Protein AF-A0A351XMK4-F1 (afdb_monomer_lite)

Radius of gyration: 23.04 Å; chains: 1; bounding box: 45×39×55 Å

pLDDT: mean 88.79, std 8.02, range [56.09, 96.62]

Sequence (113 aa):
DYFVQMRKNNCYVAKPETIKHVHELLELMAVLTDDRRFVDVCNIMGKEAVNMCEVLDQIENRGIEKGIGIGMDIIIRLSNILVSAGRIDDLKRAETDRPFLEELIQELLPEER

Foldseek 3Di:
DVVVCCVPPVDDDDDPDWDQQVLVVLVVVCVVVVDCLQNVQCVVVDRHDDTPVNSVVSSVVVVVVVVVVLVVVLLVQLVVVCVVVVVVVLVVCVVPDVVSVVVSCCVRPVVSD

Structure (mmCIF, N/CA/C/O backbone):
data_AF-A0A351XMK4-F1
#
_entry.id   AF-A0A351XMK4-F1
#
loop_
_atom_site.group_PDB
_atom_site.id
_atom_site.type_symbol
_atom_site.label_atom_id
_atom_site.label_alt_id
_atom_site.label_comp_id
_atom_site.label_asym_id
_atom_site.label_entity_id
_atom_site.label_seq_id
_atom_site.pdbx_PDB_ins_code
_atom_site.Cartn_x
_atom_site.Cartn_y
_atom_site.Cartn_z
_atom_site.occupancy
_atom_site.B_iso_or_equiv
_atom_site.auth_seq_id
_atom_site.auth_comp_id
_atom_site.auth_asym_id
_atom_site.auth_atom_id
_atom_site.pdbx_PDB_model_num
ATOM 1 N N . ASP A 1 1 ? -19.511 11.899 29.117 1.00 81.88 1 ASP A N 1
ATOM 2 C CA . ASP A 1 1 ? -18.707 13.138 29.054 1.00 81.88 1 ASP A CA 1
ATOM 3 C C . ASP A 1 1 ? -18.675 13.769 27.660 1.00 81.88 1 ASP 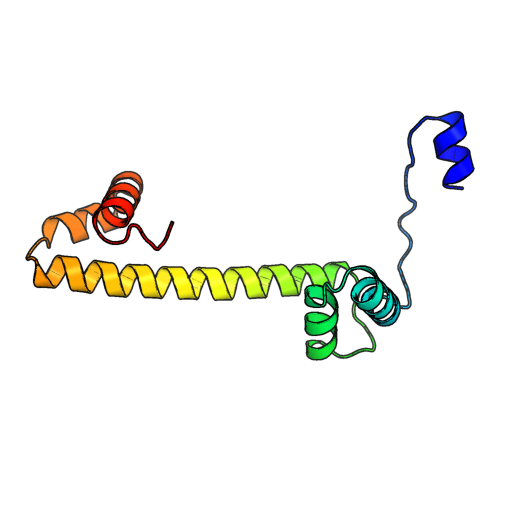A C 1
ATOM 5 O O . ASP A 1 1 ? -18.791 14.981 27.563 1.00 81.88 1 ASP A O 1
ATOM 9 N N . TYR A 1 2 ? -18.621 12.973 26.581 1.00 87.06 2 TYR A N 1
ATOM 10 C CA . TYR A 1 2 ? -18.618 13.450 25.186 1.00 87.06 2 TYR A CA 1
ATOM 11 C C . TYR A 1 2 ? -19.576 14.624 24.892 1.00 87.06 2 TYR A C 1
ATOM 13 O O . TYR A 1 2 ? -19.127 15.722 24.574 1.00 87.06 2 TYR A O 1
ATOM 21 N N . PHE A 1 3 ? -20.891 14.437 25.080 1.00 92.88 3 PHE A N 1
ATOM 22 C CA . PHE A 1 3 ? -21.884 15.488 24.804 1.00 92.88 3 PHE A CA 1
ATOM 23 C C . PHE A 1 3 ? -21.706 16.745 25.666 1.00 92.88 3 PHE A C 1
ATOM 25 O O . PHE A 1 3 ? -22.069 17.842 25.246 1.00 92.88 3 PHE A O 1
ATOM 32 N N . VAL A 1 4 ? -21.154 16.595 26.873 1.00 93.31 4 VAL A N 1
ATOM 33 C CA . VAL A 1 4 ? -20.891 17.714 27.787 1.00 93.31 4 VAL A CA 1
ATOM 34 C C . VAL A 1 4 ? -19.689 18.517 27.298 1.00 93.31 4 VAL A C 1
ATOM 36 O O . VAL A 1 4 ? -19.780 19.741 27.220 1.00 93.31 4 VAL A O 1
ATOM 39 N N . GLN A 1 5 ? -18.596 17.843 26.930 1.00 93.81 5 GLN A N 1
ATOM 40 C CA . GLN A 1 5 ? -17.401 18.490 26.387 1.00 93.81 5 GLN A CA 1
ATOM 41 C C . GLN A 1 5 ? -17.700 19.201 25.063 1.00 93.81 5 GLN A C 1
ATOM 43 O O . GLN A 1 5 ? -17.401 20.384 24.932 1.00 93.81 5 GLN A O 1
ATOM 48 N N . MET A 1 6 ? -18.394 18.531 24.138 1.00 94.69 6 MET A N 1
ATOM 49 C CA . MET A 1 6 ? -18.786 19.120 22.854 1.00 94.69 6 MET A CA 1
ATOM 50 C C . MET A 1 6 ? -19.627 20.385 23.031 1.00 94.69 6 MET A C 1
ATOM 52 O O . MET A 1 6 ? -19.385 21.383 22.364 1.00 94.69 6 MET A O 1
ATOM 56 N N . ARG A 1 7 ? -20.572 20.385 23.980 1.00 95.56 7 ARG A N 1
ATOM 57 C CA . ARG A 1 7 ? -21.416 21.557 24.253 1.00 95.56 7 ARG A CA 1
ATOM 58 C C . ARG A 1 7 ? -20.642 22.730 24.860 1.00 95.56 7 ARG A C 1
ATOM 60 O O . ARG A 1 7 ? -20.988 23.874 24.590 1.00 95.56 7 ARG A O 1
ATOM 67 N N . LYS A 1 8 ? -19.663 22.463 25.729 1.00 94.94 8 LYS A N 1
ATOM 68 C CA . LYS A 1 8 ? -18.927 23.509 26.461 1.00 94.94 8 LYS A CA 1
ATOM 69 C C . LYS A 1 8 ? -17.741 24.063 25.681 1.00 94.94 8 LYS A C 1
ATOM 71 O O . LYS A 1 8 ? -17.509 25.265 25.706 1.00 94.94 8 LYS A O 1
ATOM 76 N N . ASN A 1 9 ? -17.001 23.185 25.015 1.00 93.44 9 ASN A N 1
ATOM 77 C CA . ASN A 1 9 ? -15.682 23.495 24.478 1.00 93.44 9 ASN A CA 1
ATOM 78 C C . ASN A 1 9 ? -15.644 23.443 22.942 1.00 93.44 9 ASN A C 1
ATOM 80 O O . ASN A 1 9 ? -14.618 23.786 22.367 1.00 93.44 9 ASN A O 1
ATOM 84 N N . ASN A 1 10 ? -16.716 22.983 22.271 1.00 90.94 10 ASN A N 1
ATOM 85 C CA . ASN A 1 10 ? -16.718 22.638 20.836 1.00 90.94 10 ASN A CA 1
ATOM 86 C C . ASN A 1 10 ? -15.595 21.663 20.429 1.00 90.94 10 ASN A C 1
ATOM 88 O O . ASN A 1 10 ? -15.255 21.534 19.256 1.00 90.94 10 ASN A O 1
ATOM 92 N N . CYS A 1 11 ? -15.025 20.954 21.399 1.00 86.62 11 CYS A N 1
ATOM 93 C CA . CYS A 1 11 ? -14.008 19.943 21.194 1.00 86.62 11 CYS A CA 1
ATOM 94 C C . CYS A 1 11 ? -14.188 18.826 22.222 1.00 86.62 11 CYS A C 1
ATOM 96 O O . CYS A 1 11 ? -14.723 19.035 23.317 1.00 86.62 11 CYS A O 1
ATOM 98 N N . TYR A 1 12 ? -13.751 17.628 21.849 1.00 90.25 12 TYR A N 1
ATOM 99 C CA . TYR A 1 12 ? -13.739 16.459 22.713 1.00 90.25 12 TYR A CA 1
ATOM 100 C C . TYR A 1 12 ? -12.305 15.965 22.863 1.00 90.25 12 TYR A C 1
ATOM 102 O O . TYR A 1 12 ? -11.619 15.739 21.869 1.00 90.25 12 TYR A O 1
ATOM 110 N N . VAL A 1 13 ? -11.872 15.776 24.107 1.00 86.31 13 VAL A N 1
ATOM 111 C CA . VAL A 1 13 ? -10.613 15.110 24.438 1.00 86.31 13 VAL A CA 1
ATOM 112 C C . VAL A 1 13 ? -10.968 13.775 25.074 1.00 86.31 13 VAL A C 1
ATOM 114 O O . VAL A 1 13 ? -11.505 13.710 26.187 1.00 86.31 13 VAL A O 1
ATOM 117 N N . ALA A 1 14 ? -10.704 12.703 24.331 1.00 83.69 14 ALA A N 1
ATOM 118 C CA . ALA A 1 14 ? -10.922 11.347 24.800 1.00 83.69 14 ALA A CA 1
ATOM 119 C C . ALA A 1 14 ? -9.941 10.999 25.921 1.00 83.69 14 ALA A C 1
ATOM 121 O O . ALA A 1 14 ? -8.766 11.364 25.879 1.00 83.69 14 ALA A O 1
ATOM 122 N N . LYS A 1 15 ? -10.427 10.260 26.918 1.00 82.88 15 LYS A N 1
ATOM 123 C CA . LYS A 1 15 ? -9.548 9.604 27.885 1.00 82.88 15 LYS A CA 1
ATOM 124 C C . LYS A 1 15 ? -8.999 8.324 27.245 1.00 82.88 15 LYS A C 1
ATOM 126 O O . LYS A 1 15 ? -9.738 7.687 26.494 1.00 82.88 15 LYS A O 1
ATOM 131 N N . PRO A 1 16 ? -7.746 7.938 27.532 1.00 77.56 16 PRO A N 1
ATOM 132 C CA . PRO A 1 16 ? -7.196 6.678 27.055 1.00 77.56 16 PRO A CA 1
ATOM 133 C C . PRO A 1 16 ? -7.865 5.526 27.814 1.00 77.56 16 PRO A C 1
ATOM 135 O O . PRO A 1 16 ? -7.434 5.142 28.898 1.00 77.56 16 PRO A O 1
ATOM 138 N N . GLU A 1 17 ? -8.963 5.016 27.266 1.00 80.00 17 GLU A N 1
ATOM 139 C CA . GLU A 1 17 ? -9.660 3.830 27.761 1.00 80.00 17 GLU A CA 1
ATOM 140 C C . GLU A 1 17 ? -9.445 2.669 26.790 1.00 80.00 17 GLU A C 1
ATOM 142 O O . GLU A 1 17 ? -9.488 2.838 25.571 1.00 80.00 17 GLU A O 1
ATOM 147 N N . THR A 1 18 ? -9.202 1.477 27.334 1.00 77.69 18 THR A N 1
ATOM 148 C CA . THR A 1 18 ? -9.035 0.262 26.538 1.00 77.69 18 THR A CA 1
ATOM 149 C C . THR A 1 18 ? -10.393 -0.357 26.222 1.00 77.69 18 THR A C 1
ATOM 151 O O . THR A 1 18 ? -11.221 -0.598 27.104 1.00 77.69 18 THR A O 1
ATOM 154 N N . ILE A 1 19 ? -10.630 -0.633 24.941 1.00 81.94 19 ILE A N 1
ATOM 155 C CA . ILE A 1 19 ? -11.828 -1.338 24.484 1.00 81.94 19 ILE A CA 1
ATOM 156 C C . ILE A 1 19 ? -11.635 -2.829 24.778 1.00 81.94 19 ILE A C 1
ATOM 158 O O . ILE A 1 19 ? -10.673 -3.428 24.310 1.00 81.94 19 ILE A O 1
ATOM 162 N N . LYS A 1 20 ? -12.541 -3.429 25.559 1.00 80.44 20 LYS A N 1
ATOM 163 C CA . LYS A 1 20 ? -12.445 -4.844 25.971 1.00 80.44 20 LYS A CA 1
ATOM 164 C C . LYS A 1 20 ? -12.902 -5.844 24.902 1.00 80.44 20 LYS A C 1
ATOM 166 O O . LYS A 1 20 ? -12.446 -6.976 24.912 1.00 80.44 20 LYS A O 1
ATOM 171 N N . HIS A 1 21 ? -13.799 -5.418 24.015 1.00 85.62 21 HIS A N 1
ATOM 172 C CA . HIS A 1 21 ? -14.497 -6.255 23.031 1.00 85.62 21 HIS A CA 1
ATOM 173 C C . HIS A 1 21 ? -14.277 -5.701 21.619 1.00 85.62 21 HIS A C 1
ATOM 175 O O . HIS A 1 21 ? -15.206 -5.241 20.955 1.00 85.62 21 HIS A O 1
ATOM 181 N N . VAL A 1 22 ? -13.008 -5.618 21.204 1.00 86.44 22 VAL A N 1
ATOM 182 C CA . VAL A 1 22 ? -12.631 -5.042 19.901 1.00 86.44 22 VAL A CA 1
ATOM 183 C C . VAL A 1 22 ? -13.204 -5.878 18.758 1.00 86.44 22 VAL A C 1
ATOM 185 O O . VAL A 1 22 ? -13.704 -5.311 17.793 1.00 86.44 22 VAL A O 1
ATOM 188 N N . HIS A 1 23 ? -13.200 -7.208 18.878 1.00 86.12 23 HIS A N 1
ATOM 189 C CA . HIS A 1 23 ? -13.726 -8.097 17.845 1.00 86.12 23 HIS A CA 1
ATOM 190 C C . HIS A 1 23 ? -15.223 -7.868 17.596 1.00 86.12 23 HIS A C 1
ATOM 192 O O . HIS A 1 23 ? -15.622 -7.626 16.461 1.00 86.12 23 HIS A O 1
ATOM 198 N N . GLU A 1 24 ? -16.036 -7.855 18.651 1.00 89.81 24 GLU A N 1
ATOM 199 C CA . GLU A 1 24 ? -17.485 -7.651 18.572 1.00 89.81 24 GLU A CA 1
ATOM 200 C C . GLU A 1 24 ? -17.830 -6.241 18.077 1.00 89.81 24 GLU A C 1
ATOM 202 O O . GLU A 1 24 ? -18.777 -6.052 17.312 1.00 89.81 24 GLU A O 1
ATOM 207 N N . LEU A 1 25 ? -17.038 -5.239 18.477 1.00 90.06 25 LEU A N 1
ATOM 208 C CA . LEU A 1 25 ? -17.172 -3.881 17.958 1.00 90.06 25 LEU A CA 1
ATOM 209 C C . LEU A 1 25 ? -16.912 -3.833 16.447 1.00 90.06 25 LEU A C 1
ATOM 211 O O . LEU A 1 25 ? -17.659 -3.180 15.718 1.00 90.06 25 LEU A O 1
ATOM 215 N N . LEU A 1 26 ? -15.870 -4.514 15.970 1.00 90.44 26 LEU A N 1
ATOM 216 C CA . LEU A 1 26 ? -15.542 -4.566 14.548 1.00 90.44 26 LEU A CA 1
ATOM 217 C C . LEU A 1 26 ? -16.568 -5.381 13.751 1.00 90.44 26 LEU A C 1
ATOM 219 O O . LEU A 1 26 ? -16.913 -4.970 12.648 1.00 90.44 26 LEU A O 1
ATOM 223 N N . GLU A 1 27 ? -17.105 -6.475 14.299 1.00 91.00 27 GLU A N 1
ATOM 224 C CA . GLU A 1 27 ? -18.207 -7.230 13.680 1.00 91.00 27 GLU A CA 1
ATOM 225 C C . GLU A 1 27 ? -19.455 -6.355 13.507 1.00 91.00 27 GLU A C 1
ATOM 227 O O . GLU A 1 27 ? -20.049 -6.330 12.427 1.00 91.00 27 GLU A O 1
ATOM 232 N N . LEU A 1 28 ? -19.818 -5.579 14.534 1.00 93.94 28 LEU A N 1
ATOM 233 C CA . LEU A 1 28 ? -20.916 -4.617 14.441 1.00 93.94 28 LEU A CA 1
ATOM 234 C C . LEU A 1 28 ? -20.650 -3.569 13.354 1.00 93.94 28 LEU A C 1
ATOM 236 O O . LEU A 1 28 ? -21.523 -3.315 12.524 1.00 93.94 28 LEU A O 1
ATOM 240 N N . MET A 1 29 ? -19.454 -2.972 13.343 1.00 92.75 29 MET A N 1
ATOM 241 C CA . MET A 1 29 ? -19.074 -1.990 12.323 1.00 92.75 29 MET A CA 1
ATOM 242 C C . MET A 1 29 ? -19.152 -2.589 10.922 1.00 92.75 29 MET A C 1
ATOM 244 O O . MET A 1 29 ? -19.726 -1.959 10.043 1.00 92.75 29 MET A O 1
ATOM 248 N N . ALA A 1 30 ? -18.669 -3.816 10.728 1.00 94.25 30 ALA A N 1
ATOM 249 C CA . ALA A 1 30 ? -18.703 -4.492 9.439 1.00 94.25 30 ALA A CA 1
ATOM 250 C C . ALA A 1 30 ? -20.129 -4.704 8.915 1.00 94.25 30 ALA A C 1
ATOM 252 O O . ALA A 1 30 ? -20.362 -4.564 7.720 1.00 94.25 30 ALA A O 1
ATOM 253 N N . VAL A 1 31 ? -21.101 -4.996 9.785 1.00 95.75 31 VAL A N 1
ATOM 254 C CA . VAL A 1 31 ? -22.516 -5.085 9.383 1.00 95.75 31 VAL A CA 1
ATOM 255 C C . VAL A 1 31 ? -23.091 -3.709 9.032 1.00 95.75 31 VAL A C 1
ATOM 257 O O . VAL A 1 31 ? -23.911 -3.602 8.123 1.00 95.75 31 VAL A O 1
ATOM 260 N N . LEU A 1 32 ? -22.676 -2.653 9.738 1.00 96.62 32 LEU A N 1
ATOM 261 C CA . LEU A 1 32 ? -23.178 -1.291 9.528 1.00 96.62 32 LEU A CA 1
ATOM 262 C C . LEU A 1 32 ? -22.584 -0.601 8.295 1.00 96.62 32 LEU A C 1
ATOM 264 O O . LEU A 1 32 ? -23.267 0.206 7.667 1.00 96.62 32 LEU A O 1
ATOM 268 N N . THR A 1 33 ? -21.319 -0.871 7.976 1.00 94.94 33 THR A N 1
ATOM 269 C CA . THR A 1 33 ? -20.576 -0.201 6.897 1.00 94.94 33 THR A CA 1
ATOM 270 C C . THR A 1 33 ? -20.362 -1.077 5.669 1.00 94.94 33 THR A C 1
ATOM 272 O O . THR A 1 33 ? -19.875 -0.574 4.660 1.00 94.94 33 THR A O 1
ATOM 275 N N . ASP A 1 34 ? -20.687 -2.369 5.760 1.00 91.69 34 ASP A N 1
ATOM 276 C CA . ASP A 1 34 ? -20.314 -3.405 4.788 1.00 91.69 34 ASP A CA 1
ATOM 277 C C . ASP A 1 34 ? -18.789 -3.486 4.528 1.00 91.69 34 ASP A C 1
ATOM 279 O O . ASP A 1 34 ? -18.335 -4.039 3.528 1.00 91.69 34 ASP A O 1
ATOM 283 N N . ASP A 1 35 ? -17.964 -2.958 5.445 1.00 92.94 35 ASP A N 1
ATOM 284 C CA . ASP A 1 35 ? -16.500 -3.029 5.381 1.00 92.94 35 ASP A CA 1
ATOM 285 C C . ASP A 1 35 ? -15.966 -4.094 6.342 1.00 92.94 35 ASP A C 1
ATOM 287 O O . ASP A 1 35 ? -15.951 -3.931 7.563 1.00 92.94 35 ASP A O 1
ATOM 291 N N . ARG A 1 36 ? -15.485 -5.199 5.773 1.00 90.38 36 ARG A N 1
ATOM 292 C CA . ARG A 1 36 ? -15.000 -6.363 6.529 1.00 90.38 36 ARG A CA 1
ATOM 293 C C . ARG A 1 36 ? -13.490 -6.381 6.739 1.00 90.38 36 ARG A C 1
ATOM 295 O O . ARG A 1 36 ? -12.991 -7.256 7.443 1.00 90.38 36 ARG A O 1
ATOM 302 N N . ARG A 1 37 ? -12.750 -5.400 6.201 1.00 89.69 37 ARG A N 1
ATOM 303 C CA . ARG A 1 37 ? -11.274 -5.424 6.162 1.00 89.69 37 ARG A CA 1
ATOM 304 C C . ARG A 1 37 ? -10.627 -5.576 7.537 1.00 89.69 37 ARG A C 1
ATOM 306 O O . ARG A 1 37 ? -9.565 -6.188 7.625 1.00 89.69 37 ARG A O 1
ATOM 313 N N . PHE A 1 38 ? -11.250 -5.019 8.575 1.00 87.88 38 PHE A N 1
ATOM 314 C CA . PHE A 1 38 ? -10.778 -5.086 9.960 1.00 87.88 38 PHE A CA 1
ATOM 315 C C . PHE A 1 38 ? -11.138 -6.413 10.644 1.00 87.88 38 PHE A C 1
ATOM 317 O O . PHE A 1 38 ? -10.299 -7.007 11.315 1.00 87.88 38 PHE A O 1
ATOM 324 N N . VAL A 1 39 ? -12.358 -6.917 10.436 1.00 88.56 39 VAL A N 1
ATOM 325 C CA . VAL A 1 39 ? -12.818 -8.195 11.014 1.00 88.56 39 VAL A CA 1
ATOM 326 C C . VAL A 1 39 ? -12.028 -9.370 10.447 1.00 88.56 39 VAL A C 1
ATOM 328 O O . VAL A 1 39 ? -11.636 -10.269 11.191 1.00 88.56 39 VAL A O 1
ATOM 331 N N . ASP A 1 40 ? -11.736 -9.335 9.147 1.00 88.44 40 ASP A N 1
ATOM 332 C CA . ASP A 1 40 ? -10.951 -10.368 8.470 1.00 88.44 40 ASP A CA 1
ATOM 333 C C . ASP A 1 40 ? -9.559 -10.529 9.092 1.00 88.44 40 ASP A C 1
ATOM 335 O O . ASP A 1 40 ? -9.034 -11.636 9.166 1.00 88.44 40 ASP A O 1
ATOM 339 N N . VAL A 1 41 ? -8.973 -9.431 9.573 1.00 84.88 41 VAL A N 1
ATOM 340 C CA . VAL A 1 41 ? -7.664 -9.414 10.236 1.00 84.88 41 VAL A CA 1
ATOM 341 C C . VAL A 1 41 ? -7.767 -10.017 11.637 1.00 84.88 41 VAL A C 1
ATOM 343 O O . VAL A 1 41 ? -7.013 -10.933 11.959 1.00 84.88 41 VAL A O 1
ATOM 346 N N . CYS A 1 42 ? -8.772 -9.624 12.430 1.00 82.38 42 CYS A N 1
ATOM 347 C CA . CYS A 1 42 ? -9.020 -10.229 13.745 1.00 82.38 42 CYS A CA 1
ATOM 348 C C . CYS A 1 42 ? -9.232 -11.749 13.677 1.00 82.38 42 CYS A C 1
ATOM 350 O O . CYS A 1 42 ? -8.763 -12.480 14.548 1.00 82.38 42 CYS A O 1
ATOM 352 N N . ASN A 1 43 ? -9.905 -12.238 12.632 1.00 80.38 43 ASN A N 1
ATOM 353 C CA . ASN A 1 43 ? -10.128 -13.672 12.435 1.00 80.38 43 ASN A CA 1
ATOM 354 C C . ASN A 1 43 ? -8.824 -14.461 12.221 1.00 80.38 43 ASN A C 1
ATOM 356 O O . ASN A 1 43 ? -8.784 -15.648 12.537 1.00 80.38 43 ASN A O 1
ATOM 360 N N . ILE A 1 44 ? -7.765 -13.817 11.721 1.00 80.31 44 ILE A N 1
ATOM 361 C CA . ILE A 1 44 ? -6.447 -14.432 11.509 1.00 80.31 44 ILE A CA 1
ATOM 362 C C . ILE A 1 44 ? -5.625 -14.431 12.809 1.00 80.31 44 ILE A C 1
ATOM 364 O O . ILE A 1 44 ? -4.891 -15.382 13.065 1.00 80.31 44 ILE A O 1
ATOM 368 N N . MET A 1 45 ? -5.754 -13.391 13.641 1.00 71.75 45 MET A N 1
ATOM 369 C CA . MET A 1 45 ? -4.991 -13.249 14.896 1.00 71.75 45 MET A CA 1
ATOM 370 C C . MET A 1 45 ? -5.497 -14.131 16.042 1.00 71.75 45 MET A C 1
ATOM 372 O O . MET A 1 45 ? -4.735 -14.452 16.950 1.00 71.75 45 MET A O 1
ATOM 376 N N . GLY A 1 46 ? -6.774 -14.515 16.011 1.00 67.12 46 GLY A N 1
ATOM 377 C CA . GLY A 1 46 ? -7.452 -15.175 17.127 1.00 67.12 46 GLY A CA 1
ATOM 378 C C . GLY A 1 46 ? -8.240 -14.180 17.985 1.00 67.12 46 GLY A C 1
ATOM 379 O O . GLY A 1 46 ? -7.854 -13.030 18.154 1.00 67.12 46 GLY A O 1
ATOM 380 N N . LYS A 1 47 ? -9.393 -14.611 18.510 1.00 67.00 47 LYS A N 1
ATOM 381 C CA . LYS A 1 47 ? -10.436 -13.712 19.043 1.00 67.00 47 LYS A CA 1
ATOM 382 C C . LYS A 1 47 ? -10.152 -13.105 20.425 1.00 67.00 47 LYS A C 1
ATOM 384 O O . LYS A 1 47 ? -10.827 -12.157 20.805 1.00 67.00 47 LYS A O 1
ATOM 389 N N . GLU A 1 48 ? -9.204 -13.644 21.192 1.00 58.56 48 GLU A N 1
ATOM 390 C CA . GLU A 1 48 ? -9.184 -13.446 22.654 1.00 58.56 48 GLU A CA 1
ATOM 391 C C . GLU A 1 48 ? -8.253 -12.340 23.182 1.00 58.56 48 GLU A C 1
ATOM 393 O O . GLU A 1 48 ? -8.326 -12.028 24.369 1.00 58.56 48 GLU A O 1
ATOM 398 N N . ALA A 1 49 ? -7.411 -11.701 22.361 1.00 56.09 49 ALA A N 1
ATOM 399 C CA . ALA A 1 49 ? -6.457 -10.708 22.883 1.00 56.09 49 ALA A CA 1
ATOM 400 C C . ALA A 1 49 ? -6.096 -9.571 21.919 1.00 56.09 49 ALA A C 1
ATOM 402 O O . AL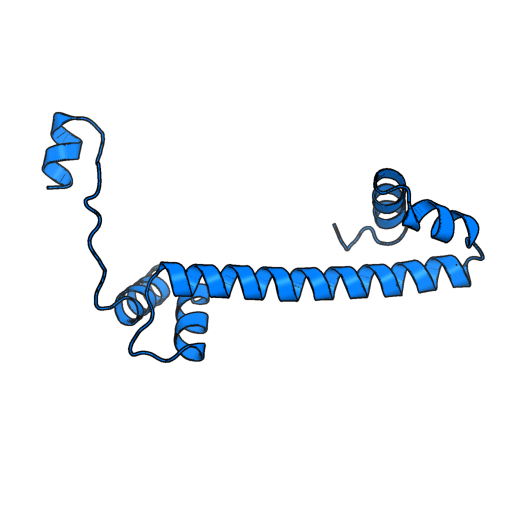A A 1 49 ? -5.041 -8.973 22.078 1.00 56.09 49 ALA A O 1
ATOM 403 N N . VAL A 1 50 ? -6.943 -9.267 20.935 1.00 68.62 50 VAL A N 1
ATOM 404 C CA . VAL A 1 50 ? -6.589 -8.285 19.904 1.00 68.62 50 VAL A CA 1
ATOM 405 C C . VAL A 1 50 ? -7.021 -6.884 20.322 1.00 68.62 50 VAL A C 1
ATOM 407 O O . VAL A 1 50 ? -8.213 -6.601 20.468 1.00 68.62 50 VAL A O 1
ATOM 410 N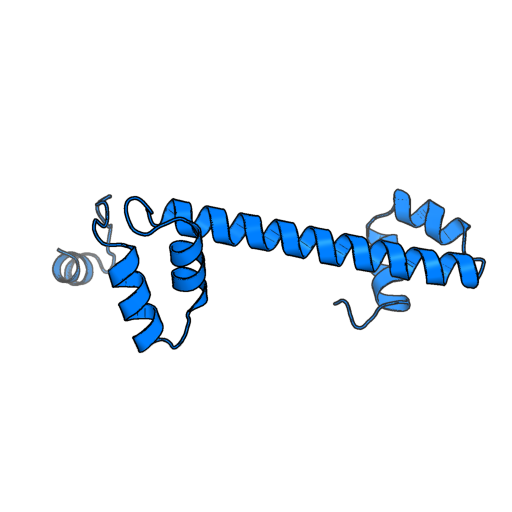 N . ASN A 1 51 ? -6.052 -5.994 20.511 1.00 82.06 51 ASN A N 1
ATOM 411 C CA . ASN A 1 51 ? -6.305 -4.569 20.696 1.00 82.06 51 ASN A CA 1
ATOM 412 C C . ASN A 1 51 ? -6.414 -3.845 19.336 1.00 82.06 51 ASN A C 1
ATOM 414 O O . ASN A 1 51 ? -5.987 -4.353 18.305 1.00 82.06 51 ASN A O 1
ATOM 418 N N . MET A 1 52 ? -6.993 -2.640 19.307 1.00 84.31 52 MET A N 1
ATOM 419 C CA . MET A 1 52 ? -7.185 -1.913 18.040 1.00 84.31 52 MET A CA 1
ATOM 420 C C . MET A 1 52 ? -5.859 -1.565 17.337 1.00 84.31 52 MET A C 1
ATOM 422 O O . MET A 1 52 ? -5.811 -1.563 16.109 1.00 84.31 52 MET A O 1
ATOM 426 N N . CYS A 1 53 ? -4.791 -1.281 18.089 1.00 84.38 53 CYS A N 1
ATOM 427 C CA . CYS A 1 53 ? -3.476 -0.995 17.512 1.00 84.38 53 CYS A CA 1
ATOM 428 C C . CYS A 1 53 ? -2.899 -2.234 16.820 1.00 84.38 53 CYS A C 1
ATOM 430 O O . CYS A 1 53 ? -2.432 -2.128 15.700 1.00 84.38 53 CYS A O 1
ATOM 432 N N . GLU A 1 54 ? -3.033 -3.414 17.421 1.00 84.81 54 GLU A N 1
ATOM 433 C CA . GLU A 1 54 ? -2.601 -4.688 16.838 1.00 84.81 54 GLU A CA 1
ATOM 434 C C . GLU A 1 54 ? -3.341 -5.003 15.530 1.00 84.81 54 GLU A C 1
ATOM 436 O O . GLU A 1 54 ? -2.722 -5.464 14.570 1.00 84.81 54 GLU A O 1
ATOM 441 N N . VAL A 1 55 ? -4.647 -4.697 15.452 1.00 86.25 55 VAL A N 1
ATOM 442 C CA . VAL A 1 55 ? -5.399 -4.798 14.185 1.00 86.25 55 VAL A CA 1
ATOM 443 C C . VAL A 1 55 ? -4.791 -3.882 13.123 1.00 86.25 55 VAL A C 1
ATOM 445 O O . VAL A 1 55 ? -4.631 -4.296 11.974 1.00 86.25 55 VAL A O 1
ATOM 448 N N . LEU A 1 56 ? -4.466 -2.638 13.485 1.00 89.19 56 LEU A N 1
ATOM 449 C CA . LEU A 1 56 ? -3.885 -1.664 12.559 1.00 89.19 56 LEU A CA 1
ATOM 450 C C . LEU A 1 56 ? -2.480 -2.072 12.116 1.00 89.19 56 LEU A C 1
ATOM 452 O O . LEU A 1 56 ? -2.226 -2.095 10.914 1.00 89.19 56 LEU A O 1
ATOM 456 N N . ASP A 1 57 ? -1.623 -2.489 13.045 1.00 89.62 57 ASP A N 1
ATOM 457 C CA . ASP A 1 57 ? -0.265 -2.949 12.759 1.00 89.62 57 ASP A CA 1
ATOM 458 C C . ASP A 1 57 ? -0.289 -4.111 11.761 1.00 89.62 57 ASP A C 1
ATOM 460 O O . ASP A 1 57 ? 0.490 -4.156 10.807 1.00 89.62 57 ASP A O 1
ATOM 464 N N . GLN A 1 58 ? -1.224 -5.053 11.916 1.00 88.94 58 GLN A N 1
ATOM 465 C CA . GLN A 1 58 ? -1.345 -6.153 10.965 1.00 88.94 58 GLN A CA 1
ATOM 466 C C . GLN A 1 58 ? -1.886 -5.703 9.601 1.00 88.94 58 GLN A C 1
ATOM 468 O O . GLN A 1 58 ? -1.448 -6.220 8.570 1.00 88.94 58 GLN A O 1
ATOM 473 N N . ILE A 1 59 ? -2.819 -4.747 9.559 1.00 90.19 59 ILE A N 1
ATOM 474 C CA . ILE A 1 59 ? -3.287 -4.160 8.296 1.00 90.19 59 ILE A CA 1
ATOM 475 C C . ILE A 1 59 ? -2.130 -3.477 7.561 1.00 90.19 59 ILE A C 1
ATOM 477 O O . ILE A 1 59 ? -1.982 -3.696 6.356 1.00 90.19 59 ILE A O 1
ATOM 481 N N . GLU A 1 60 ? -1.315 -2.696 8.270 1.00 93.00 60 GLU A N 1
ATOM 482 C CA . GLU A 1 60 ? -0.139 -2.019 7.720 1.00 93.00 60 GLU A CA 1
ATOM 483 C C . GLU A 1 60 ? 0.891 -3.026 7.207 1.00 93.00 60 GLU A C 1
ATOM 485 O O . GLU A 1 60 ? 1.289 -2.944 6.044 1.00 93.00 60 GLU A O 1
ATOM 490 N N . ASN A 1 61 ? 1.235 -4.039 8.008 1.00 92.25 61 ASN A N 1
ATOM 491 C CA . ASN A 1 61 ? 2.165 -5.098 7.611 1.00 92.25 61 ASN A CA 1
ATOM 492 C C . ASN A 1 61 ? 1.687 -5.839 6.355 1.00 92.25 61 ASN A C 1
ATOM 494 O O . ASN A 1 61 ? 2.444 -5.999 5.399 1.00 92.25 61 ASN A O 1
ATOM 498 N N . ARG A 1 62 ? 0.402 -6.208 6.294 1.00 91.12 62 ARG A N 1
ATOM 499 C CA . ARG A 1 62 ? -0.195 -6.831 5.102 1.00 91.12 62 ARG A CA 1
ATOM 500 C C . ARG A 1 62 ? -0.159 -5.898 3.889 1.00 91.12 62 ARG A C 1
ATOM 502 O O . ARG A 1 62 ? -0.026 -6.358 2.756 1.00 91.12 62 ARG A O 1
ATOM 509 N N . GLY A 1 63 ? -0.325 -4.594 4.105 1.00 93.00 63 GLY A N 1
ATOM 510 C CA . GLY A 1 63 ? -0.185 -3.575 3.066 1.00 93.00 63 GLY A CA 1
ATOM 511 C C . GLY A 1 63 ? 1.241 -3.504 2.520 1.00 93.00 63 GLY A C 1
ATOM 512 O O . GLY A 1 63 ? 1.425 -3.514 1.305 1.00 93.00 63 GLY A O 1
ATOM 513 N N . ILE A 1 64 ? 2.239 -3.510 3.406 1.00 95.44 64 ILE A N 1
ATOM 514 C CA . ILE A 1 64 ? 3.664 -3.519 3.055 1.00 95.44 64 ILE A CA 1
ATOM 515 C C . ILE A 1 64 ? 4.016 -4.784 2.267 1.00 95.44 64 ILE A C 1
ATOM 517 O O . ILE A 1 64 ? 4.615 -4.679 1.201 1.00 95.44 64 ILE A O 1
ATOM 521 N N . GLU A 1 65 ? 3.596 -5.964 2.730 1.00 95.75 65 GLU A N 1
ATOM 522 C CA . GLU A 1 65 ? 3.829 -7.236 2.030 1.00 95.75 65 GLU A CA 1
ATOM 523 C C . GLU A 1 65 ? 3.269 -7.215 0.601 1.00 95.75 65 GLU A C 1
ATOM 525 O O . GLU A 1 65 ? 3.966 -7.572 -0.351 1.00 95.75 65 GLU A O 1
ATOM 530 N N . LYS A 1 66 ? 2.030 -6.736 0.428 1.00 94.81 66 LYS A N 1
ATOM 531 C CA . LYS A 1 66 ? 1.424 -6.571 -0.902 1.00 94.81 66 LYS A CA 1
ATOM 532 C C . LYS A 1 66 ? 2.185 -5.562 -1.759 1.00 94.81 66 LYS A C 1
ATOM 534 O O . LYS A 1 66 ? 2.411 -5.825 -2.936 1.00 94.81 66 LYS A O 1
ATOM 539 N N . GLY A 1 67 ? 2.587 -4.432 -1.179 1.00 95.38 67 GLY A N 1
ATOM 540 C CA . GLY A 1 67 ? 3.355 -3.398 -1.872 1.00 95.38 67 GLY A CA 1
ATOM 541 C C . GLY A 1 67 ? 4.716 -3.900 -2.355 1.00 95.38 67 GLY A C 1
ATOM 542 O O . GLY A 1 67 ? 5.102 -3.622 -3.488 1.00 95.38 67 GLY A O 1
ATOM 543 N N . ILE A 1 68 ? 5.413 -4.700 -1.542 1.00 96.25 68 ILE A N 1
ATOM 544 C CA . ILE A 1 68 ? 6.670 -5.353 -1.933 1.00 96.25 68 ILE A CA 1
ATOM 545 C C . ILE A 1 68 ? 6.428 -6.310 -3.103 1.00 96.25 68 ILE A C 1
ATOM 547 O O . ILE A 1 68 ? 7.180 -6.267 -4.073 1.00 96.25 68 ILE A O 1
ATOM 551 N N . GLY A 1 69 ? 5.369 -7.125 -3.049 1.00 96.44 69 GLY A N 1
ATOM 552 C CA . GLY A 1 69 ? 5.007 -8.035 -4.139 1.00 96.44 69 GLY A CA 1
ATOM 553 C C . GLY A 1 69 ? 4.759 -7.307 -5.464 1.00 96.44 69 GLY A C 1
ATOM 554 O O . GLY A 1 69 ? 5.366 -7.653 -6.474 1.00 96.44 69 GLY A O 1
ATOM 555 N N . ILE A 1 70 ? 3.949 -6.243 -5.443 1.00 93.94 70 ILE A N 1
ATOM 556 C CA . ILE A 1 70 ? 3.702 -5.393 -6.621 1.00 93.94 70 ILE A CA 1
ATOM 557 C C . ILE A 1 70 ? 5.018 -4.789 -7.133 1.00 93.94 70 ILE A C 1
ATOM 559 O O . ILE A 1 70 ? 5.299 -4.832 -8.329 1.00 93.94 70 ILE A O 1
ATOM 563 N N . GLY A 1 71 ? 5.868 -4.284 -6.234 1.00 93.19 71 GLY A N 1
ATOM 564 C CA . GLY A 1 71 ? 7.178 -3.745 -6.599 1.00 93.19 71 GLY A CA 1
ATOM 565 C C . GLY A 1 71 ? 8.083 -4.775 -7.282 1.00 93.19 71 GLY A C 1
ATOM 566 O O . GLY A 1 71 ? 8.729 -4.459 -8.280 1.00 93.19 71 GLY A O 1
ATOM 567 N N . MET A 1 72 ? 8.104 -6.018 -6.79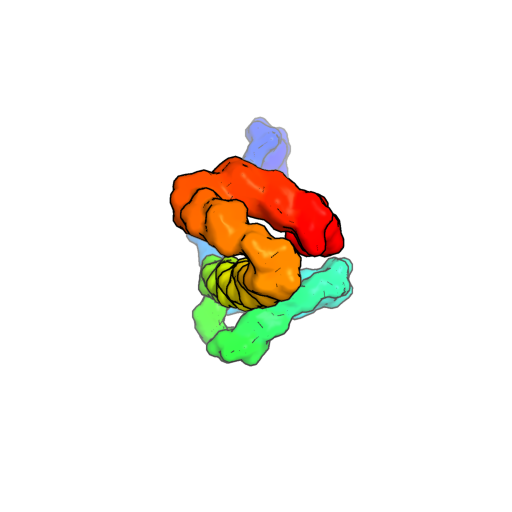3 1.00 95.00 72 MET A N 1
ATOM 568 C CA . MET A 1 72 ? 8.856 -7.110 -7.418 1.00 95.00 72 MET A CA 1
ATOM 569 C C . MET A 1 72 ? 8.325 -7.438 -8.817 1.00 95.00 72 MET A C 1
ATOM 571 O O . MET A 1 72 ? 9.120 -7.579 -9.748 1.00 95.00 72 MET A O 1
ATOM 575 N N . ASP A 1 73 ? 7.003 -7.505 -8.986 1.00 94.75 73 ASP A N 1
ATOM 576 C CA . ASP A 1 73 ? 6.373 -7.769 -10.282 1.00 94.75 73 ASP A CA 1
ATOM 577 C C . ASP A 1 73 ? 6.694 -6.670 -11.305 1.00 94.75 73 ASP A C 1
ATOM 579 O O . ASP A 1 73 ? 7.046 -6.975 -12.449 1.00 94.75 73 ASP A O 1
ATOM 583 N N . ILE A 1 74 ? 6.651 -5.399 -10.890 1.00 93.38 74 ILE A N 1
ATOM 584 C CA . ILE A 1 74 ? 7.039 -4.253 -11.725 1.00 93.38 74 ILE A CA 1
ATOM 585 C C . ILE A 1 74 ? 8.506 -4.372 -12.145 1.00 93.38 74 ILE A C 1
ATOM 587 O O . ILE A 1 74 ? 8.806 -4.254 -13.333 1.00 93.38 74 ILE A O 1
ATOM 591 N N . ILE A 1 75 ? 9.419 -4.661 -11.210 1.00 92.62 75 ILE A N 1
ATOM 592 C CA . ILE A 1 75 ? 10.855 -4.805 -11.505 1.00 92.62 75 ILE A CA 1
ATOM 593 C C . ILE A 1 75 ? 11.096 -5.928 -12.516 1.00 92.62 75 ILE A C 1
ATOM 595 O O . ILE A 1 75 ? 11.849 -5.741 -13.475 1.00 92.62 75 ILE A O 1
ATOM 599 N N . ILE A 1 76 ? 10.452 -7.084 -12.336 1.00 94.06 76 ILE A N 1
ATOM 600 C CA . ILE A 1 76 ? 10.595 -8.234 -13.238 1.00 94.06 76 ILE A CA 1
ATOM 601 C C . ILE A 1 76 ? 10.082 -7.882 -14.636 1.00 94.06 76 ILE A C 1
ATOM 603 O O . ILE A 1 76 ? 10.780 -8.112 -15.627 1.00 94.06 76 ILE A O 1
ATOM 607 N N . ARG A 1 77 ? 8.880 -7.302 -14.737 1.00 94.19 77 ARG A N 1
ATOM 608 C CA . ARG A 1 77 ? 8.287 -6.909 -16.024 1.00 94.19 77 ARG A CA 1
ATOM 609 C C . ARG A 1 77 ? 9.133 -5.863 -16.737 1.00 94.19 77 ARG A C 1
ATOM 611 O O . ARG A 1 77 ? 9.449 -6.046 -17.912 1.00 94.19 77 ARG A O 1
ATOM 618 N N . LEU A 1 78 ? 9.545 -4.817 -16.024 1.00 93.62 78 LEU A N 1
ATOM 619 C CA . LEU A 1 78 ? 10.389 -3.756 -16.559 1.00 93.62 78 LEU A CA 1
ATOM 620 C C . LEU A 1 78 ? 11.719 -4.318 -17.074 1.00 93.62 78 LEU A C 1
ATOM 622 O O . LEU A 1 78 ? 12.112 -4.042 -18.206 1.00 93.62 78 LEU A O 1
ATOM 626 N N . SER A 1 79 ? 12.372 -5.170 -16.279 1.00 92.94 79 SER A N 1
ATOM 627 C CA . SER A 1 79 ? 13.636 -5.812 -16.658 1.00 92.94 79 SER A CA 1
ATOM 628 C C . SER A 1 79 ? 13.483 -6.645 -17.931 1.00 92.94 79 SER A C 1
ATOM 630 O O . SER A 1 79 ? 14.302 -6.538 -18.841 1.00 92.94 79 SER A O 1
ATOM 632 N N . ASN A 1 80 ? 12.405 -7.425 -18.045 1.00 94.38 80 ASN A N 1
ATOM 633 C CA . ASN A 1 80 ? 12.132 -8.232 -19.236 1.00 94.38 80 ASN A CA 1
ATOM 634 C C . ASN A 1 80 ? 11.921 -7.369 -20.494 1.00 94.38 80 ASN A C 1
ATOM 636 O O . ASN A 1 80 ? 12.453 -7.690 -21.562 1.00 94.38 80 ASN A O 1
ATOM 640 N N . ILE A 1 81 ? 11.182 -6.260 -20.382 1.00 94.56 81 ILE A N 1
ATOM 641 C CA . ILE A 1 81 ? 10.950 -5.326 -21.496 1.00 94.56 81 ILE A CA 1
ATOM 642 C C . ILE A 1 81 ? 12.267 -4.672 -21.931 1.00 94.56 81 ILE A C 1
ATOM 644 O O . ILE A 1 81 ? 12.598 -4.679 -23.115 1.00 94.56 81 ILE A O 1
ATOM 648 N N . LEU A 1 82 ? 13.061 -4.157 -20.991 1.00 93.94 82 LEU A N 1
ATOM 649 C CA . LEU A 1 82 ? 14.317 -3.471 -21.310 1.00 93.94 82 LEU A CA 1
ATOM 650 C C . LEU A 1 82 ? 15.358 -4.413 -21.917 1.00 93.94 82 LEU A C 1
ATOM 652 O O . LEU A 1 82 ? 16.016 -4.050 -22.892 1.00 93.94 82 LEU A O 1
ATOM 656 N N . VAL A 1 83 ? 15.480 -5.634 -21.390 1.00 94.56 83 VAL A N 1
ATOM 657 C CA . VAL A 1 83 ? 16.401 -6.644 -21.929 1.00 94.56 83 VAL A CA 1
ATOM 658 C C . VAL A 1 83 ? 15.986 -7.065 -23.337 1.00 94.56 83 VAL A C 1
ATOM 660 O O . VAL A 1 83 ? 16.834 -7.111 -24.227 1.00 94.56 83 VAL A O 1
ATOM 663 N N . SER A 1 84 ? 14.695 -7.319 -23.570 1.00 94.88 84 SER A N 1
ATOM 664 C CA . SER A 1 84 ? 14.198 -7.694 -24.903 1.00 94.88 84 SER A CA 1
ATOM 665 C C . SER A 1 84 ? 14.321 -6.562 -25.930 1.00 94.88 84 SER A C 1
ATOM 667 O O . SER A 1 84 ? 14.597 -6.831 -27.098 1.00 94.88 84 SER A O 1
ATOM 669 N N . ALA A 1 85 ? 14.200 -5.304 -25.499 1.00 93.94 85 ALA A N 1
ATOM 670 C CA . ALA A 1 85 ? 14.419 -4.122 -26.331 1.00 93.94 85 ALA A CA 1
ATOM 671 C C . ALA A 1 85 ? 15.907 -3.746 -26.505 1.00 93.94 85 ALA A C 1
ATOM 673 O O . ALA A 1 85 ? 16.215 -2.805 -27.234 1.00 93.94 85 ALA A O 1
ATOM 674 N N . GLY A 1 86 ? 16.835 -4.433 -25.827 1.00 93.19 86 GLY A N 1
ATOM 675 C CA . GLY A 1 86 ? 18.266 -4.104 -25.842 1.00 93.19 86 GLY A CA 1
ATOM 676 C C . GLY A 1 86 ? 18.635 -2.808 -25.101 1.00 93.19 86 GLY A C 1
ATOM 677 O O . GLY A 1 86 ? 19.762 -2.334 -25.226 1.00 93.19 86 GLY A O 1
ATOM 678 N N . ARG A 1 87 ? 17.721 -2.241 -24.303 1.00 94.25 87 ARG A N 1
ATOM 679 C CA . ARG A 1 87 ? 17.881 -0.991 -23.533 1.00 94.25 87 ARG A CA 1
ATOM 680 C C . ARG A 1 87 ? 18.604 -1.235 -22.197 1.00 94.25 87 ARG A C 1
ATOM 682 O O . ARG A 1 87 ? 18.119 -0.878 -21.127 1.00 94.25 87 ARG A O 1
ATOM 689 N N . ILE A 1 88 ? 19.771 -1.881 -22.243 1.00 92.44 88 ILE A N 1
ATOM 690 C CA . ILE A 1 88 ? 20.519 -2.278 -21.033 1.00 92.44 88 ILE A CA 1
ATOM 691 C C . ILE A 1 88 ? 21.096 -1.067 -20.284 1.00 92.44 88 ILE A C 1
ATOM 693 O O . ILE A 1 88 ? 21.223 -1.103 -19.061 1.00 92.44 88 ILE A O 1
ATOM 697 N N . ASP A 1 89 ? 21.429 0.015 -20.988 1.00 92.94 89 ASP A N 1
ATOM 698 C CA . ASP A 1 89 ? 21.947 1.229 -20.347 1.00 92.94 89 ASP A CA 1
ATOM 699 C C . ASP A 1 89 ? 20.863 1.977 -19.557 1.00 92.94 89 ASP A C 1
ATOM 701 O O . ASP A 1 89 ? 21.152 2.494 -18.477 1.00 92.94 89 ASP A O 1
ATOM 705 N N . ASP A 1 90 ? 19.607 1.933 -20.014 1.00 92.75 90 ASP A N 1
ATOM 706 C CA . ASP A 1 90 ? 18.465 2.461 -19.259 1.00 92.75 90 ASP A CA 1
ATOM 707 C C . ASP A 1 90 ? 18.247 1.658 -17.971 1.00 92.75 90 ASP A C 1
ATOM 709 O O . ASP A 1 90 ? 18.030 2.240 -16.911 1.00 92.75 90 ASP A O 1
ATOM 713 N N . LEU A 1 91 ? 18.395 0.328 -18.026 1.00 91.12 91 LEU A N 1
ATOM 714 C CA . LEU A 1 91 ? 18.309 -0.526 -16.837 1.00 91.12 91 LEU A CA 1
ATOM 715 C C . LEU A 1 91 ? 19.386 -0.164 -15.798 1.00 91.12 91 LEU A C 1
ATOM 717 O O . LEU A 1 91 ? 19.077 -0.019 -14.618 1.00 91.12 91 LEU A O 1
ATOM 721 N N . LYS A 1 92 ? 20.638 0.041 -16.234 1.00 92.06 92 LYS A N 1
ATOM 722 C CA . LYS A 1 92 ? 21.737 0.471 -15.347 1.00 92.06 92 LYS A CA 1
ATOM 723 C C . LYS A 1 92 ? 21.485 1.850 -14.746 1.00 92.06 92 LYS A C 1
ATOM 725 O O . LYS A 1 92 ? 21.786 2.087 -13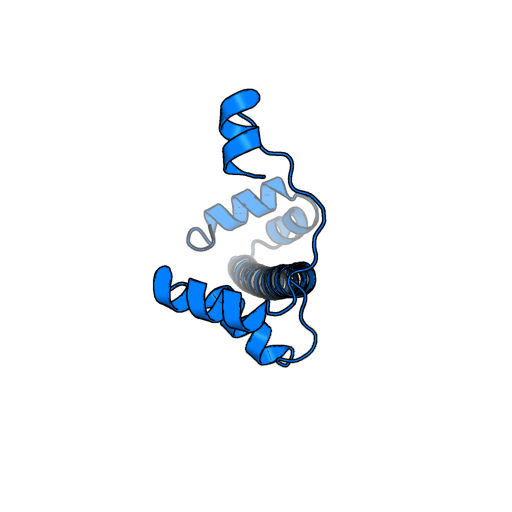.580 1.00 92.06 92 LYS A O 1
ATOM 730 N N . ARG A 1 93 ? 20.950 2.779 -15.540 1.00 92.88 93 ARG A N 1
ATOM 731 C CA . ARG A 1 93 ? 20.629 4.123 -15.060 1.00 92.88 93 ARG A CA 1
ATOM 732 C C . ARG A 1 93 ? 19.518 4.075 -14.010 1.00 92.88 93 ARG A C 1
ATOM 734 O O . ARG A 1 93 ? 19.662 4.688 -12.955 1.00 92.88 93 ARG A O 1
ATOM 741 N N . ALA A 1 94 ? 18.468 3.297 -14.258 1.00 92.38 94 ALA A N 1
ATOM 742 C CA . ALA A 1 94 ? 17.324 3.149 -13.363 1.00 92.38 94 ALA A CA 1
ATOM 743 C C . ALA A 1 94 ? 17.677 2.548 -11.985 1.00 92.38 94 ALA A C 1
ATOM 745 O O . ALA A 1 94 ? 16.973 2.811 -11.014 1.00 92.38 94 ALA A O 1
ATOM 746 N N . GLU A 1 95 ? 18.782 1.800 -11.864 1.00 89.88 95 GLU A N 1
ATOM 747 C CA . GLU A 1 95 ? 19.286 1.292 -10.574 1.00 89.88 95 GLU A CA 1
ATOM 748 C C . GLU A 1 95 ? 19.692 2.421 -9.606 1.00 89.88 95 GLU A C 1
ATOM 750 O O . GLU A 1 95 ? 19.595 2.2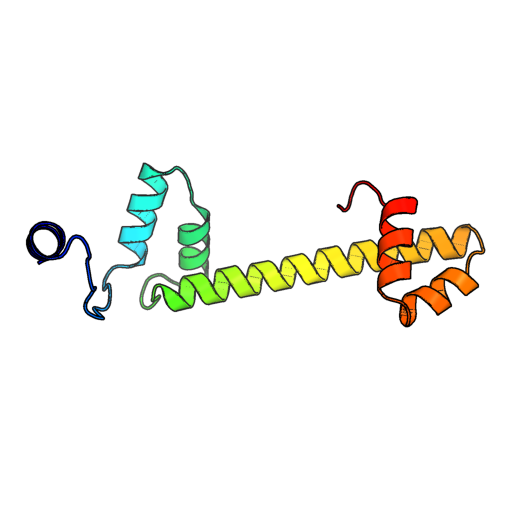73 -8.388 1.00 89.88 95 GLU A O 1
ATOM 755 N N . THR A 1 96 ? 20.132 3.564 -10.140 1.00 91.81 96 THR A N 1
ATOM 756 C CA . THR A 1 96 ? 20.684 4.679 -9.347 1.00 91.81 96 THR A CA 1
ATOM 757 C C . THR A 1 96 ? 19.869 5.969 -9.438 1.00 91.81 96 THR A C 1
ATOM 759 O O . THR A 1 96 ? 19.954 6.813 -8.545 1.00 91.81 96 THR A O 1
ATOM 762 N N . ASP A 1 97 ? 19.052 6.118 -10.480 1.00 94.94 97 ASP A N 1
ATOM 763 C CA . ASP A 1 97 ? 18.261 7.310 -10.783 1.00 94.94 97 ASP A CA 1
ATOM 764 C C . ASP A 1 97 ? 16.765 6.999 -10.615 1.00 94.94 97 ASP A C 1
ATOM 766 O O . ASP A 1 97 ? 16.097 6.504 -11.524 1.00 94.94 97 ASP A O 1
ATOM 770 N N . ARG A 1 98 ? 16.240 7.268 -9.410 1.00 91.94 98 ARG A N 1
ATOM 771 C CA . ARG A 1 98 ? 14.825 7.033 -9.072 1.00 91.94 98 ARG A CA 1
ATOM 772 C C . ARG A 1 98 ? 13.857 7.852 -9.942 1.00 91.94 98 ARG A C 1
ATOM 774 O O . ARG A 1 98 ? 12.905 7.251 -10.427 1.00 91.94 98 ARG A O 1
ATOM 781 N N . PRO A 1 99 ? 14.055 9.168 -10.157 1.00 94.94 99 PRO A N 1
ATOM 782 C CA . PRO A 1 99 ? 13.202 9.935 -11.066 1.00 94.94 99 PRO A CA 1
ATOM 783 C C . PRO A 1 99 ? 13.138 9.323 -12.467 1.00 94.94 99 PRO A C 1
ATOM 785 O O . PRO A 1 99 ? 12.055 9.159 -13.020 1.00 94.94 99 PRO A O 1
ATOM 788 N N . PHE A 1 100 ? 14.286 8.906 -13.008 1.00 94.69 100 PHE A N 1
ATOM 789 C CA . PHE A 1 100 ? 14.327 8.236 -14.304 1.00 94.69 100 PHE A CA 1
ATOM 790 C C . PHE A 1 100 ? 13.600 6.884 -14.294 1.00 94.69 100 PHE A C 1
ATOM 792 O O . PHE A 1 100 ? 12.881 6.575 -15.240 1.00 94.69 100 PHE A O 1
ATOM 799 N N . LEU A 1 101 ? 13.730 6.088 -13.226 1.00 92.00 101 LEU A N 1
ATOM 800 C CA . LEU A 1 101 ? 12.963 4.849 -13.064 1.00 92.00 101 LEU A CA 1
ATOM 801 C C . LEU A 1 101 ? 11.447 5.113 -13.084 1.00 92.00 101 LEU A C 1
ATOM 803 O O . LEU A 1 101 ? 10.712 4.367 -13.724 1.00 92.00 101 LEU A O 1
ATOM 807 N N . GLU A 1 102 ? 10.973 6.166 -12.416 1.00 91.81 102 GLU A N 1
ATOM 808 C CA . GLU A 1 102 ? 9.550 6.535 -12.405 1.00 91.81 102 GLU A CA 1
ATOM 809 C C . GLU A 1 102 ? 9.049 6.968 -13.791 1.00 91.81 102 GLU A C 1
ATOM 811 O O . GLU A 1 102 ? 7.950 6.579 -14.191 1.00 91.81 102 GLU A O 1
ATOM 816 N N . GLU A 1 103 ? 9.848 7.728 -14.544 1.00 93.56 103 GLU A N 1
ATOM 817 C CA . GLU A 1 103 ? 9.553 8.075 -15.942 1.00 93.56 103 GLU A CA 1
ATOM 818 C C . GLU A 1 103 ? 9.489 6.823 -16.828 1.00 93.56 103 GLU A C 1
ATOM 820 O O . GLU A 1 103 ? 8.553 6.659 -17.611 1.00 93.56 103 GLU A O 1
ATOM 825 N N . LEU A 1 104 ? 10.440 5.903 -16.658 1.00 92.75 104 LEU A N 1
ATOM 826 C CA . LEU A 1 104 ? 10.533 4.669 -17.434 1.00 92.75 104 LEU A CA 1
ATOM 827 C C . LEU A 1 104 ? 9.378 3.702 -17.135 1.00 92.75 104 LEU A C 1
ATOM 829 O O . LEU A 1 104 ? 8.856 3.057 -18.045 1.00 92.75 104 LEU A O 1
ATOM 833 N N . ILE A 1 105 ? 8.942 3.625 -15.873 1.00 92.94 105 ILE A N 1
ATOM 834 C CA . ILE A 1 105 ? 7.735 2.886 -15.481 1.00 92.94 105 ILE A CA 1
ATOM 835 C C . ILE A 1 105 ? 6.503 3.511 -16.141 1.00 92.94 105 ILE A C 1
ATOM 837 O O . ILE A 1 105 ? 5.689 2.779 -16.689 1.00 92.94 105 ILE A O 1
ATOM 841 N N . GLN A 1 106 ? 6.370 4.840 -16.165 1.00 91.56 106 GLN A N 1
ATOM 842 C CA . GLN A 1 106 ? 5.237 5.491 -16.838 1.00 91.56 106 GLN A CA 1
ATOM 843 C C . GLN A 1 106 ? 5.235 5.267 -18.354 1.00 91.56 106 GLN A C 1
ATOM 845 O O . GLN A 1 106 ? 4.169 5.132 -18.950 1.00 91.56 106 GLN A O 1
ATOM 850 N N . GLU A 1 107 ? 6.414 5.226 -18.974 1.00 92.94 107 GLU A N 1
ATOM 851 C CA . GLU A 1 107 ? 6.573 4.961 -20.405 1.00 92.94 107 GLU A CA 1
ATOM 852 C C . GLU A 1 107 ? 6.179 3.519 -20.763 1.00 92.94 107 GLU A C 1
ATOM 854 O O . GLU A 1 107 ? 5.451 3.295 -21.730 1.00 92.94 107 GLU A O 1
ATOM 859 N N . LEU A 1 108 ? 6.673 2.537 -20.001 1.00 91.44 108 LEU A N 1
ATOM 860 C CA . LEU A 1 108 ? 6.625 1.118 -20.378 1.00 91.44 108 LEU A CA 1
ATOM 861 C C . LEU A 1 108 ? 5.538 0.311 -19.659 1.00 91.44 108 LEU A C 1
ATOM 863 O O . LEU A 1 108 ? 5.151 -0.753 -20.141 1.00 91.44 108 LEU A O 1
ATOM 867 N N . LEU A 1 109 ? 5.055 0.793 -18.514 1.00 91.50 109 LEU A N 1
ATOM 868 C CA . LEU A 1 109 ? 4.055 0.155 -17.654 1.00 91.50 109 LEU A CA 1
ATOM 869 C C . LEU A 1 109 ? 3.017 1.191 -17.160 1.00 91.50 109 LEU A C 1
ATOM 871 O O . LEU A 1 109 ? 2.874 1.398 -15.955 1.00 91.50 109 LEU A O 1
ATOM 875 N N . PRO A 1 110 ? 2.260 1.843 -18.065 1.00 85.38 110 PRO A N 1
ATOM 876 C CA . PRO A 1 110 ? 1.335 2.922 -17.700 1.00 85.38 110 PRO A CA 1
ATOM 877 C C . PRO A 1 110 ? 0.158 2.472 -16.818 1.00 85.38 110 PRO A C 1
ATOM 879 O O . PRO A 1 110 ? -0.438 3.300 -16.136 1.00 85.38 110 PRO A O 1
ATOM 882 N N . GLU A 1 111 ? -0.173 1.178 -16.834 1.00 84.06 111 GLU A N 1
ATOM 883 C CA . GLU A 1 111 ? -1.265 0.565 -16.060 1.00 84.06 111 GLU A CA 1
ATOM 884 C C . GLU A 1 111 ? -0.931 0.409 -14.562 1.00 84.06 111 GLU A C 1
ATOM 886 O O . GLU A 1 111 ? -1.826 0.212 -13.748 1.00 84.06 111 GLU A O 1
ATOM 891 N N . GLU A 1 112 ? 0.350 0.469 -14.181 1.00 74.06 112 GLU A N 1
ATOM 892 C CA . GLU A 1 112 ? 0.826 0.217 -12.808 1.00 74.06 112 GLU A CA 1
ATOM 893 C C . GLU A 1 112 ? 0.898 1.513 -11.968 1.00 74.06 112 GLU A C 1
ATOM 895 O O . GLU A 1 112 ? 1.692 1.615 -11.028 1.00 74.06 112 GLU A O 1
ATOM 900 N N . ARG A 1 113 ? 0.092 2.524 -12.330 1.00 59.59 113 ARG A N 1
ATOM 901 C CA . ARG A 1 113 ? 0.067 3.860 -11.717 1.00 59.59 113 ARG A CA 1
ATOM 902 C C . ARG A 1 113 ? -1.234 4.160 -10.975 1.00 59.59 113 ARG A C 1
ATOM 904 O O . ARG A 1 113 ? -2.316 3.839 -11.509 1.00 59.59 113 ARG A O 1
#

Secondary structure (DSSP, 8-state):
-HHHHHHHHS---------S-HHHHHHHHHHHH---HHHHHHHHH-TTS--HHHHHHHHHHHHHHHHHHHHHHHHHHHHHHHHHTT-HHHHHHHTT-HHHHHHHHHHH-GGG-